Protein 6AAW (pdb70)

CATH classification: 1.10.245.10

Foldseek 3Di:
DKKFFADLLVVQLVVQPDDDRMDDPVSSVVSVVVSQVVVVQADPPQRQKGADQPHSVCVQQVDGIDGVVPPVSVVVSRVVRIDDDD/DPVVCCPPPD

Organism: Homo sapiens (NCBI:txid9606)

Sequence (96 aa):
TLVRPKPLLLLKLLKSVGAQKDTYTMKEVLFYLGQYIMTKRLYDEKQQHIVYCSNDLLGDLFGVPSFSVKEHRKIYTMIYRNLVVVNLTFEYQLSAA

Radius of gyration: 12.63 Å; Cα contacts (8 Å, |Δi|>4): 118; chains: 2; bounding box: 25×34×31 Å

InterPro domains:
  IPR001841 Zinc finger, RING-type [PS50089] (438-479)
  IPR001876 Zinc finger, RanBP2-type [PF00641] (300-327)
  IPR001876 Zinc finger, RanBP2-type [PS01358] (303-322)
  IPR001876 Zinc finger, RanBP2-type [PS50199] (299-328)
  IPR003121 SWIB/MDM2 domain [PF02201] (34-95)
  IPR003121 SWIB/MDM2 domain [PS51925] (26-109)
  IPR013083 Zinc finger, RING/FYVE/PHD-type [G3DSA:3.30.40.10] (427-491)
  IPR016495 p53 negative regulator Mdm2/Mdm4 [PIRSF006748] (1-491)
  IPR028340 E3 ubiquitin-protein ligase Mdm2 [PIRSF500700] (4-491)
  IPR036443 Zinc finger, RanBP2-type superfamily [SSF90209] (290-334)
  IPR036885 SWIB/MDM2 domain superfamily [G3DSA:1.10.245.10] (1-114)
  IPR036885 SWIB/MDM2 domain superfamily [SSF47592] (18-120)
  IPR036885 SWIB/MDM2 domain superfamily [SSF47592] (189-283)
  IPR044080 MDM2, modified RING finger, HC subclass [cd16783] (435-491)

Structure (mmCIF, N/CA/C/O backbone):
data_6AAW
#
_entry.id   6AAW
#
_cell.length_a   80.946
_cell.length_b   43.378
_cell.length_c   34.542
_cell.angle_alpha   90.00
_cell.angle_beta   94.82
_cell.angle_gamma   90.00
#
_symmetry.space_group_name_H-M   'C 1 2 1'
#
loop_
_entity.id
_entity.type
_entity.pdbx_description
1 polymer 'E3 ubiquitin-protein ligase Mdm2'
2 polymer ACE-LEU-THR-PHE-STQ-GLU-TYR-DTR-GLN-LEU-CBA-MK8-SER-ALA-ALA
3 water water
#
loop_
_atom_site.group_PDB
_atom_site.id
_atom_site.type_symbol
_atom_site.label_atom_id
_atom_site.label_alt_id
_atom_site.label_comp_id
_atom_site.label_asym_id
_atom_site.label_entity_id
_atom_site.label_seq_id
_atom_site.pdbx_PDB_ins_code
_atom_site.Cartn_x
_atom_site.Cartn_y
_atom_site.Cartn_z
_atom_site.occupancy
_atom_site.B_iso_or_equiv
_atom_site.auth_seq_id
_atom_site.auth_comp_id
_atom_site.auth_asym_id
_atom_site.auth_atom_id
_atom_site.pdbx_PDB_model_num
ATOM 1 N N . THR A 1 23 ? -12.218 -25.020 14.463 1.00 48.37 26 THR A N 1
ATOM 2 C CA . THR A 1 23 ? -12.826 -24.879 13.098 1.00 48.95 26 THR A CA 1
ATOM 3 C C . THR A 1 23 ? -12.329 -23.632 12.369 1.00 45.42 26 THR A C 1
ATOM 4 O O . THR A 1 23 ? -12.114 -22.589 12.998 1.00 42.32 26 THR A O 1
ATOM 8 N N . LEU A 1 24 ? -12.204 -23.738 11.045 1.00 38.24 27 LEU A N 1
ATOM 9 C CA . LEU A 1 24 ? -11.579 -22.688 10.235 1.00 36.83 27 LEU A CA 1
ATOM 10 C C . LEU A 1 24 ? -12.586 -21.809 9.491 1.00 31.78 27 LEU A C 1
ATOM 11 O O . LEU A 1 24 ? -13.665 -22.264 9.121 1.00 30.92 27 LEU A O 1
ATOM 16 N N . VAL A 1 25 ? -12.203 -20.545 9.285 1.00 28.06 28 VAL A N 1
ATOM 17 C CA . VAL A 1 25 ? -12.990 -19.555 8.545 1.00 25.62 28 VAL A CA 1
ATOM 18 C C . VAL A 1 25 ? -12.118 -18.838 7.513 1.00 25.48 28 VAL A C 1
ATOM 19 O O . VAL A 1 25 ? -10.912 -18.725 7.706 1.00 25.70 28 VAL A O 1
ATOM 23 N N . ARG A 1 26 ? -12.737 -18.343 6.443 1.00 25.53 29 ARG A N 1
ATOM 24 C CA . ARG A 1 26 ? -12.029 -17.614 5.389 1.00 26.69 29 ARG A CA 1
ATOM 25 C C . ARG A 1 26 ? -12.588 -16.216 5.341 1.00 24.43 29 ARG A C 1
ATOM 26 O O . ARG A 1 26 ? -13.700 -16.010 4.871 1.00 23.37 29 ARG A O 1
ATOM 34 N N . PRO A 1 27 ? -11.834 -15.241 5.875 1.00 23.47 30 PRO A N 1
ATOM 35 C CA . PRO A 1 27 ? -12.300 -13.868 5.769 1.00 22.65 30 PRO A CA 1
ATOM 36 C C . PRO A 1 27 ? -12.467 -13.433 4.323 1.00 23.39 30 PRO A C 1
ATOM 37 O O . PRO A 1 27 ? -11.649 -13.777 3.450 1.00 22.02 30 PRO A O 1
ATOM 41 N N . LYS A 1 28 ? -13.542 -12.699 4.080 1.00 24.02 31 LYS A N 1
ATOM 42 C CA . LYS A 1 28 ? -13.758 -12.056 2.803 1.00 24.68 31 LYS A CA 1
ATOM 43 C C . LYS A 1 28 ? -12.769 -10.883 2.648 1.00 24.06 31 LYS A C 1
ATOM 44 O O . LYS A 1 28 ? -12.045 -10.526 3.599 1.00 21.07 31 LYS A O 1
ATOM 50 N N . PRO A 1 29 ? -12.717 -10.284 1.448 1.00 24.13 32 PRO A N 1
ATOM 51 C CA . PRO A 1 29 ? -11.541 -9.438 1.148 1.00 23.50 32 PRO A CA 1
ATOM 52 C C . PRO A 1 29 ? -11.323 -8.182 2.015 1.00 22.11 32 PRO A C 1
ATOM 53 O O . PRO A 1 29 ? -10.195 -7.913 2.399 1.00 19.95 32 PRO A O 1
ATOM 57 N N . LEU A 1 30 ? -12.373 -7.423 2.309 1.00 21.17 33 LEU A N 1
ATOM 58 C CA A LEU A 1 30 ? -12.219 -6.241 3.160 0.50 20.96 33 LEU A CA 1
ATOM 59 C CA B LEU A 1 30 ? -12.253 -6.250 3.161 0.50 21.15 33 LEU A CA 1
ATOM 60 C C . LEU A 1 30 ? -11.783 -6.658 4.570 1.00 20.51 33 LEU A C 1
ATOM 61 O O . LEU A 1 30 ? -10.882 -6.045 5.139 1.00 19.82 33 LEU A O 1
ATOM 70 N N . LEU A 1 31 ? -12.403 -7.702 5.121 1.00 18.36 34 LEU A N 1
ATOM 71 C CA . LEU A 1 31 ? -11.980 -8.201 6.439 1.00 18.43 34 LEU A CA 1
ATOM 72 C C . LEU A 1 31 ? -10.542 -8.691 6.447 1.00 17.41 34 LEU A C 1
ATOM 73 O O . LEU A 1 31 ? -9.757 -8.323 7.327 1.00 16.57 34 LEU A O 1
ATOM 78 N N . LEU A 1 32 ? -10.177 -9.461 5.428 1.00 17.79 35 LEU A N 1
ATOM 79 C CA . LEU A 1 32 ? -8.832 -9.962 5.329 1.00 19.01 35 LEU A CA 1
ATOM 80 C C . LEU A 1 32 ? -7.819 -8.816 5.284 1.00 18.65 35 LEU A C 1
ATOM 81 O O . LEU A 1 32 ? -6.786 -8.899 5.934 1.00 19.08 35 LEU A O 1
ATOM 86 N N . LYS A 1 33 ? -8.126 -7.762 4.538 1.00 19.41 36 LYS A N 1
ATOM 87 C CA . LYS A 1 33 ? -7.281 -6.549 4.469 1.00 21.03 36 LYS A CA 1
ATOM 88 C C . LYS A 1 33 ? -7.088 -5.905 5.857 1.00 20.74 36 LYS A C 1
ATOM 89 O O . LYS A 1 33 ? -5.964 -5.574 6.235 1.00 19.06 36 LYS A O 1
ATOM 95 N N . LEU A 1 34 ? -8.180 -5.745 6.604 1.00 20.82 37 LEU A N 1
ATOM 96 C CA . LEU A 1 34 ? -8.107 -5.270 7.992 1.00 21.74 37 LEU A CA 1
ATOM 97 C C . LEU A 1 34 ? -7.165 -6.151 8.868 1.00 21.04 37 LEU A C 1
ATOM 98 O O . LEU A 1 34 ? -6.262 -5.637 9.555 1.00 18.66 37 LEU A O 1
ATOM 103 N N . LEU A 1 35 ? -7.383 -7.461 8.827 1.00 21.25 38 LEU A N 1
ATOM 104 C CA . LEU A 1 35 ? -6.583 -8.412 9.608 1.00 22.32 38 LEU A CA 1
ATOM 105 C C . LEU A 1 35 ? -5.114 -8.333 9.212 1.00 22.98 38 LEU A C 1
ATOM 106 O O . LEU A 1 35 ? -4.238 -8.303 10.083 1.00 22.50 38 LEU A O 1
ATOM 111 N N . LYS A 1 36 ? -4.859 -8.252 7.909 1.00 22.32 39 LYS A N 1
ATOM 112 C CA . LYS A 1 36 ? -3.483 -8.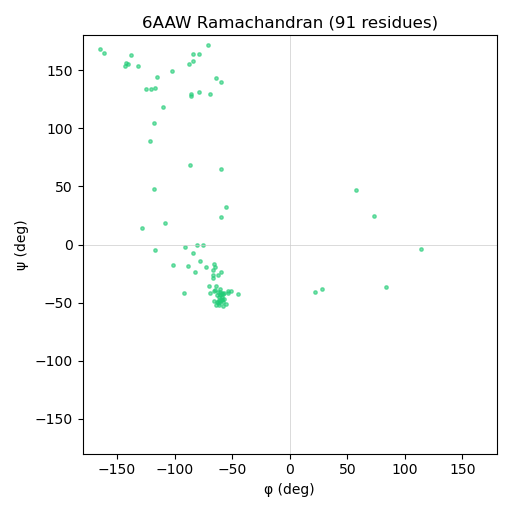109 7.441 1.00 24.95 39 LYS A CA 1
ATOM 113 C C . LYS A 1 36 ? -2.849 -6.773 7.844 1.00 24.04 39 LYS A C 1
ATOM 114 O O . LYS A 1 36 ? -1.644 -6.730 8.080 1.00 24.46 39 LYS A O 1
ATOM 120 N N . SER A 1 37 ? -3.646 -5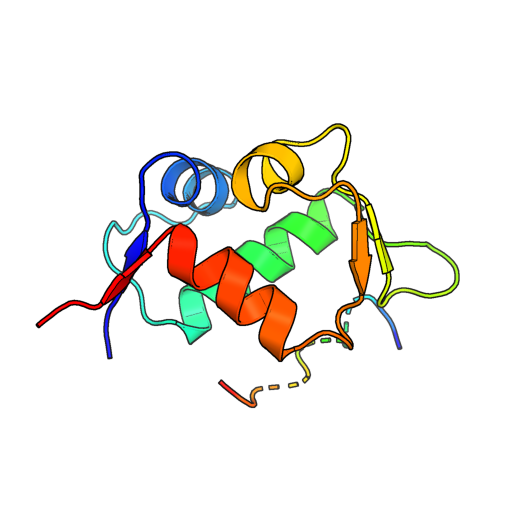.717 8.010 1.00 22.58 40 SER A N 1
ATOM 121 C CA . SER A 1 37 ? -3.112 -4.410 8.416 1.00 22.51 40 SER A CA 1
ATOM 122 C C . SER A 1 37 ? -2.531 -4.403 9.845 1.00 23.56 40 SER A C 1
ATOM 123 O O . SER A 1 37 ? -1.715 -3.534 10.149 1.00 23.02 40 SER A O 1
ATOM 126 N N . VAL A 1 38 ? -2.933 -5.350 10.702 1.00 21.95 41 V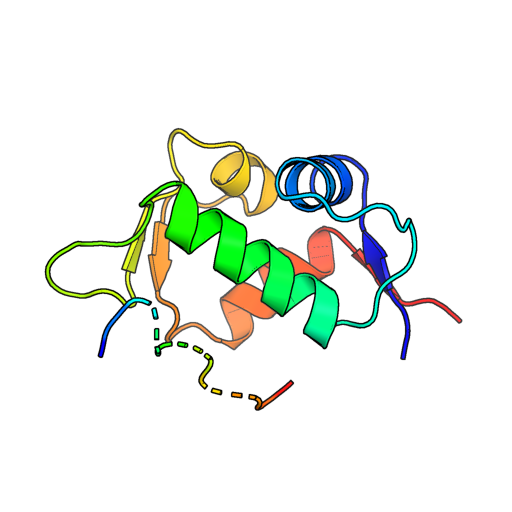AL A N 1
ATOM 127 C CA . VAL A 1 38 ? -2.284 -5.519 12.025 1.00 22.16 41 VAL A CA 1
ATOM 128 C C . VAL A 1 38 ? -1.100 -6.495 12.051 1.00 21.26 41 VAL A C 1
ATOM 129 O O . VAL A 1 38 ? -0.474 -6.663 13.096 1.00 20.08 41 VAL A O 1
ATOM 133 N N . GLY A 1 39 ? -0.783 -7.129 10.918 1.00 20.21 42 GLY A N 1
ATOM 134 C CA . GLY A 1 39 ? 0.353 -8.038 10.821 1.00 19.99 42 GLY A CA 1
ATOM 135 C C . GLY A 1 39 ? 0.041 -9.500 10.572 1.00 21.50 42 GLY A C 1
ATOM 136 O O . GLY A 1 39 ? 0.965 -10.297 10.404 1.00 20.12 42 GLY A O 1
ATOM 137 N N . ALA A 1 40 ? -1.247 -9.881 10.539 1.00 22.23 43 ALA A N 1
ATOM 138 C CA . ALA A 1 40 ? -1.611 -11.275 10.222 1.00 22.77 43 ALA A CA 1
ATOM 139 C C . ALA A 1 40 ? -1.196 -11.614 8.787 1.00 24.54 43 ALA A C 1
ATOM 140 O O . ALA A 1 40 ? -1.242 -10.747 7.933 1.00 24.61 43 ALA A O 1
ATOM 142 N N . GLN A 1 41 ? -0.741 -12.842 8.527 1.00 28.44 44 GLN A N 1
ATOM 143 C CA . GLN A 1 41 ? -0.364 -13.256 7.156 1.00 32.94 44 GLN A CA 1
ATOM 144 C C . GLN A 1 41 ? -1.156 -14.394 6.517 1.00 34.58 44 GLN A C 1
ATOM 145 O O . GLN A 1 41 ? -0.982 -14.668 5.324 1.00 39.96 44 GLN A O 1
ATOM 151 N N . LYS A 1 42 ? -2.068 -15.004 7.260 1.00 32.80 45 LYS A N 1
ATOM 152 C CA . LYS A 1 42 ? -2.806 -16.157 6.747 1.00 32.35 45 LYS A CA 1
ATOM 153 C C . LYS A 1 42 ? -4.011 -15.715 5.916 1.00 29.47 45 LYS A C 1
ATOM 154 O O . LYS A 1 42 ? -4.418 -14.555 5.953 1.00 28.27 45 LYS A O 1
ATOM 160 N N . ASP A 1 43 ? -4.549 -16.649 5.140 1.00 29.93 46 ASP A N 1
ATOM 161 C CA . ASP A 1 43 ? -5.863 -16.495 4.492 1.00 30.03 46 ASP A CA 1
ATOM 162 C C . ASP A 1 43 ? -6.971 -17.256 5.232 1.00 27.69 46 ASP A C 1
ATOM 163 O O . ASP A 1 43 ? -8.157 -16.974 5.016 1.00 28.27 46 ASP A O 1
ATOM 168 N N . THR A 1 44 ? -6.579 -18.203 6.081 1.00 25.62 47 THR A N 1
ATOM 169 C CA . THR A 1 44 ? -7.484 -19.069 6.814 1.00 26.84 47 THR A CA 1
ATOM 170 C C . THR A 1 44 ? -7.188 -18.953 8.308 1.00 26.06 47 THR A C 1
ATOM 171 O O . THR A 1 44 ? -6.026 -19.026 8.722 1.00 26.45 47 THR A O 1
ATOM 175 N N . TYR A 1 45 ? -8.243 -18.807 9.107 1.00 23.11 48 TYR A N 1
ATOM 176 C CA . TYR A 1 45 ? -8.108 -18.531 10.538 1.00 23.56 48 TYR A CA 1
ATOM 177 C C . TYR A 1 45 ? -9.106 -19.347 11.331 1.00 22.62 48 TYR A 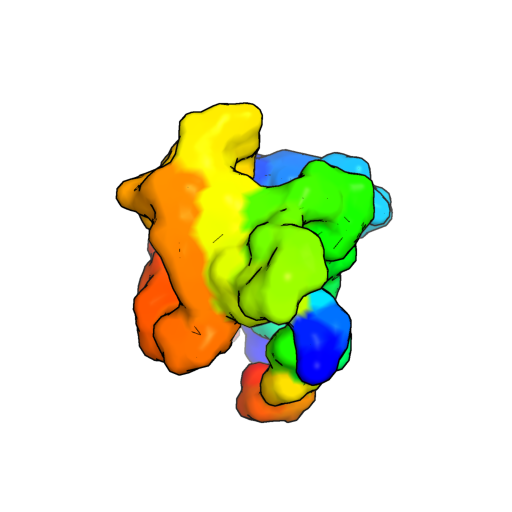C 1
ATOM 178 O O . TYR A 1 45 ? -10.086 -19.798 10.799 1.00 22.98 48 TYR A O 1
ATOM 187 N N . THR A 1 46 ? -8.878 -19.474 12.623 1.00 22.81 49 THR A N 1
ATOM 188 C CA . THR A 1 46 ? -9.958 -19.869 13.521 1.00 23.27 49 THR A CA 1
ATOM 189 C C . THR A 1 46 ? -10.744 -18.609 13.881 1.00 23.49 49 THR A C 1
ATOM 190 O O . THR A 1 46 ? -10.220 -17.487 13.785 1.00 22.12 49 THR A O 1
ATOM 194 N N . MET A 1 47 ? -11.992 -18.776 14.297 1.00 22.93 50 MET A N 1
ATOM 195 C CA . MET A 1 47 ? -12.801 -17.649 14.770 1.00 23.66 50 MET A CA 1
ATOM 196 C C . MET A 1 47 ? -12.093 -16.845 15.896 1.00 22.36 50 MET A C 1
ATOM 197 O O . MET A 1 47 ? -12.122 -15.623 15.900 1.00 19.98 50 MET A O 1
ATOM 202 N N . LYS A 1 48 ? -11.461 -17.555 16.826 1.00 21.35 51 LYS A N 1
ATOM 203 C CA . LYS A 1 48 ? -10.757 -16.931 17.945 1.00 22.33 51 LYS A CA 1
ATOM 204 C C . LYS A 1 48 ? -9.639 -16.009 17.461 1.00 20.04 51 LYS A C 1
ATOM 205 O O . LYS A 1 48 ? -9.488 -14.921 18.006 1.00 18.37 51 LYS A O 1
ATOM 211 N N . GLU A 1 49 ? -8.873 -16.456 16.456 1.00 18.25 52 GLU A N 1
ATOM 212 C CA . GLU A 1 49 ? -7.862 -15.617 15.773 1.00 17.97 52 GLU A CA 1
ATOM 213 C C . GLU A 1 49 ? -8.479 -14.372 15.135 1.00 16.43 52 GLU A C 1
ATOM 214 O O . GLU A 1 49 ? -7.987 -13.279 15.324 1.00 14.75 52 GLU A O 1
ATOM 220 N N . VAL A 1 50 ? -9.567 -14.539 14.407 1.00 15.70 53 VAL A N 1
ATOM 221 C CA . VAL A 1 50 ? -10.240 -13.389 13.788 1.00 15.68 53 VAL A CA 1
ATOM 222 C C . VAL A 1 50 ? -10.643 -12.361 14.856 1.00 14.82 53 VAL A C 1
ATOM 223 O O . VAL A 1 50 ? -10.378 -11.175 14.719 1.00 14.22 53 VAL A O 1
ATOM 227 N N . LEU A 1 51 ? -11.290 -12.839 15.914 1.00 15.68 54 LEU A N 1
ATOM 228 C CA . LEU A 1 51 ? -11.662 -11.967 17.030 1.00 16.54 54 LEU A CA 1
ATOM 229 C C . LEU A 1 51 ? -10.415 -11.332 17.687 1.00 15.60 54 LEU A C 1
ATOM 230 O O . LEU A 1 51 ? -10.448 -10.160 18.003 1.00 14.04 54 LEU A O 1
ATOM 235 N N . PHE A 1 52 ? -9.330 -12.093 17.867 1.00 15.63 55 PHE A N 1
ATOM 236 C CA . PHE A 1 52 ? -8.097 -11.542 18.454 1.00 16.04 55 PHE A CA 1
ATOM 237 C C . PHE A 1 52 ? -7.568 -10.360 17.626 1.00 16.63 55 PHE A C 1
ATOM 238 O O . PHE A 1 52 ? -7.333 -9.281 18.171 1.00 17.32 55 PHE A O 1
ATOM 246 N N . TYR A 1 53 ? -7.380 -10.558 16.316 1.00 16.51 56 TYR A N 1
ATOM 247 C CA . TYR A 1 53 ? -6.817 -9.516 15.433 1.00 16.56 56 TYR A CA 1
ATOM 248 C C . TYR A 1 53 ? -7.718 -8.298 15.301 1.00 16.75 56 TYR A C 1
ATOM 249 O O . TYR A 1 53 ? -7.246 -7.157 15.301 1.00 15.27 56 TYR A O 1
ATOM 258 N N . LEU A 1 54 ? -9.020 -8.548 15.230 1.00 16.80 57 LEU A N 1
ATOM 259 C CA . LEU A 1 54 ? -9.994 -7.474 15.191 1.00 18.42 57 LEU A CA 1
ATOM 260 C C . LEU A 1 54 ? -10.017 -6.666 16.487 1.00 17.17 57 LEU A C 1
ATOM 261 O O . LEU A 1 54 ? -10.127 -5.451 16.454 1.00 16.50 57 LEU A O 1
ATOM 266 N N . GLY A 1 55 ? -9.904 -7.348 17.622 1.00 16.74 58 GLY A N 1
ATOM 267 C CA . GLY A 1 55 ? -9.708 -6.677 18.906 1.00 17.49 58 GLY A CA 1
ATOM 268 C C . GLY A 1 55 ? -8.468 -5.779 18.918 1.00 17.70 58 GLY A C 1
ATOM 269 O O . GLY A 1 55 ? -8.541 -4.640 19.366 1.00 16.45 58 GLY A O 1
ATOM 270 N N . GLN A 1 56 ? -7.333 -6.299 18.429 1.00 17.16 59 GLN A N 1
ATOM 271 C CA . GLN A 1 56 ? -6.088 -5.511 18.343 1.00 17.55 59 GLN A CA 1
ATOM 272 C C . GLN A 1 56 ? -6.247 -4.278 17.455 1.00 18.07 59 GLN A C 1
ATOM 273 O O . GLN A 1 56 ? -5.671 -3.237 17.728 1.00 17.63 59 GLN A O 1
ATOM 279 N N . TYR A 1 57 ? -6.983 -4.431 16.364 1.00 17.80 60 TYR A N 1
ATOM 280 C CA . TYR A 1 57 ? -7.249 -3.340 15.446 1.00 18.65 60 TYR A CA 1
ATOM 281 C C . TYR A 1 57 ? -8.010 -2.199 16.136 1.00 18.35 60 TYR A C 1
ATOM 282 O O . TYR A 1 57 ? -7.637 -1.003 16.037 1.00 17.01 60 TYR A O 1
ATOM 291 N N . ILE A 1 58 ? -9.086 -2.583 16.808 1.00 17.19 61 ILE A N 1
ATOM 292 C CA . ILE A 1 58 ? -9.939 -1.625 17.503 1.00 18.08 61 ILE A CA 1
ATOM 293 C C . ILE A 1 58 ? -9.107 -0.915 18.571 1.00 18.90 61 ILE A C 1
ATOM 294 O O . ILE A 1 58 ? -9.148 0.310 18.664 1.00 19.57 61 ILE A O 1
ATOM 299 N N . MET A 1 59 ? -8.355 -1.690 19.353 1.00 20.01 62 MET A N 1
ATOM 300 C CA . MET A 1 59 ? -7.541 -1.139 20.438 1.00 21.80 62 MET A CA 1
ATOM 301 C C . MET A 1 59 ? -6.462 -0.188 19.913 1.00 21.24 62 MET A C 1
ATOM 302 O O . MET A 1 59 ? -6.330 0.930 20.401 1.00 20.50 62 MET A O 1
ATOM 307 N N . THR A 1 60 ? -5.703 -0.623 18.911 1.00 22.37 63 THR A N 1
ATOM 308 C CA . THR A 1 60 ? -4.568 0.174 18.423 1.00 24.15 63 THR A CA 1
ATOM 309 C C . THR A 1 60 ? -4.993 1.446 17.689 1.00 24.29 63 THR A C 1
ATOM 310 O O . THR A 1 60 ? -4.345 2.478 17.820 1.00 24.86 63 THR A O 1
ATOM 314 N N . LYS A 1 61 ? -6.091 1.387 16.945 1.00 23.88 64 LYS A N 1
ATOM 315 C CA . LYS A 1 61 ? -6.647 2.593 16.322 1.00 24.86 64 LYS A CA 1
ATOM 316 C C . LYS A 1 61 ? -7.496 3.473 17.248 1.00 23.35 64 LYS A C 1
ATOM 317 O O . LYS A 1 61 ? -8.006 4.488 16.800 1.00 23.21 64 LYS A O 1
ATOM 323 N N . ARG A 1 62 ? -7.664 3.068 18.509 1.00 23.71 65 ARG A N 1
ATOM 324 C CA . ARG A 1 62 ? -8.350 3.863 19.526 1.00 25.15 65 ARG A CA 1
ATOM 325 C C . ARG A 1 62 ? -9.772 4.204 19.117 1.00 22.94 65 ARG A C 1
ATOM 326 O O . ARG A 1 62 ? -10.185 5.354 19.251 1.00 22.68 65 ARG A O 1
ATOM 334 N N . LEU A 1 63 ? -10.529 3.211 18.632 1.00 20.60 66 LEU A N 1
ATOM 335 C CA . LEU A 1 63 ? -11.905 3.443 18.194 1.00 21.38 66 LEU A CA 1
ATOM 336 C C . LEU A 1 63 ? -12.942 3.396 19.346 1.00 21.82 66 LEU A C 1
ATOM 337 O O . LEU A 1 63 ? -14.119 3.689 19.151 1.00 19.61 66 LEU A O 1
ATOM 342 N N . TYR A 1 64 ? -12.488 3.009 20.533 1.00 20.64 67 TYR A N 1
ATOM 343 C CA . TYR A 1 64 ? -13.374 2.806 21.658 1.00 21.17 67 TYR A CA 1
ATOM 344 C C . TYR A 1 64 ? -13.583 4.135 22.418 1.00 20.86 67 TYR A C 1
ATOM 345 O O . TYR A 1 64 ? -12.759 5.039 22.371 1.00 18.26 67 TYR A O 1
ATOM 354 N N . ASP A 1 65 ? -14.701 4.230 23.112 1.00 21.67 68 ASP A N 1
ATOM 355 C CA . ASP A 1 65 ? -14.999 5.383 23.952 1.00 23.80 68 ASP A CA 1
ATOM 356 C C . ASP A 1 65 ? -14.058 5.382 25.164 1.00 24.89 68 ASP A C 1
ATOM 357 O O . ASP A 1 65 ? -13.884 4.368 25.834 1.00 22.06 68 ASP A O 1
ATOM 362 N N . GLU A 1 66 ? -13.417 6.521 25.407 1.00 27.61 69 GLU A N 1
ATOM 363 C CA . GLU A 1 66 ? -12.596 6.728 26.616 1.00 32.04 69 GLU A CA 1
ATOM 364 C C . GLU A 1 66 ? -13.259 6.398 27.977 1.00 29.24 69 GLU A C 1
ATOM 365 O O . GLU A 1 66 ? -12.607 5.828 28.855 1.00 26.90 69 GLU A O 1
ATOM 371 N N . LYS A 1 67 ? -14.529 6.742 28.135 1.00 30.54 70 LYS A N 1
ATOM 372 C CA . LYS A 1 67 ? -15.243 6.613 29.414 1.00 33.29 70 LYS A CA 1
ATOM 373 C C . LYS A 1 67 ? -15.976 5.272 29.593 1.00 31.73 70 LYS A C 1
ATOM 374 O O . LYS A 1 67 ? -15.987 4.701 30.688 1.00 29.40 70 LYS A O 1
ATOM 380 N N . GLN A 1 68 ? -16.620 4.797 28.536 1.00 27.61 71 GLN A N 1
ATOM 381 C CA . GLN A 1 68 ? -17.324 3.533 28.555 1.00 27.01 71 GLN A CA 1
ATOM 382 C C . GLN A 1 68 ? -16.658 2.716 27.451 1.00 25.23 71 GLN A C 1
ATOM 383 O O . GLN A 1 68 ? -17.081 2.773 26.291 1.00 21.23 71 GLN A O 1
ATOM 389 N N . GLN A 1 69 ? -15.602 1.987 27.820 1.00 23.43 72 GLN A N 1
ATOM 390 C CA . GLN A 1 69 ? -14.681 1.389 26.834 1.00 21.62 72 GLN A CA 1
ATOM 391 C C . GLN A 1 69 ? -15.187 0.147 26.098 1.00 20.98 72 GLN A C 1
ATOM 392 O O . GLN A 1 69 ? -14.453 -0.401 25.247 1.00 21.21 72 GLN A O 1
ATOM 398 N N . HIS A 1 70 ? -16.410 -0.297 26.403 1.00 19.28 73 HIS A N 1
ATOM 399 C CA . HIS A 1 70 ? -17.164 -1.254 25.576 1.00 19.90 73 HIS A CA 1
ATOM 400 C C . HIS A 1 70 ? -17.818 -0.629 24.325 1.00 19.47 73 HIS A C 1
ATOM 401 O O . HIS A 1 70 ? -18.244 -1.378 23.443 1.00 20.04 73 HIS A O 1
ATOM 408 N N . ILE A 1 71 ? -17.898 0.710 24.253 1.00 18.55 74 ILE A N 1
ATOM 409 C CA . ILE A 1 71 ? -18.460 1.419 23.066 1.00 19.59 74 ILE A CA 1
ATOM 410 C C . ILE A 1 71 ? -17.384 1.622 22.003 1.00 19.35 74 ILE A C 1
ATOM 411 O O . ILE A 1 71 ? -16.302 2.127 22.314 1.00 18.36 74 ILE A O 1
ATOM 416 N N . VAL A 1 72 ? -17.701 1.241 20.760 1.00 17.59 75 VAL A N 1
ATOM 417 C CA . VAL A 1 72 ? -16.771 1.342 19.642 1.00 18.10 75 VAL A CA 1
ATOM 418 C C . VAL A 1 72 ? -17.408 2.237 18.594 1.00 17.65 75 VAL A C 1
ATOM 419 O O . VAL A 1 72 ? -18.594 2.094 18.299 1.00 17.03 75 VAL A O 1
ATOM 423 N N . TYR A 1 73 ? -16.611 3.171 18.072 1.00 18.43 76 TYR A N 1
ATOM 424 C CA . TYR A 1 73 ? -17.026 4.122 17.053 1.00 20.57 76 TYR A CA 1
ATOM 425 C C . TYR A 1 73 ? -16.307 3.734 15.762 1.00 21.24 76 TYR A C 1
ATOM 426 O O . TYR A 1 73 ? -15.087 3.739 15.688 1.00 21.64 76 TYR A O 1
ATOM 435 N N . CYS A 1 74 ? -17.056 3.395 14.740 1.00 24.34 77 CYS A N 1
ATOM 436 C CA . CYS A 1 74 ? -16.422 2.971 13.501 1.00 27.44 77 CYS A CA 1
ATOM 437 C C . CYS A 1 74 ? -16.917 3.712 12.267 1.00 28.58 77 CYS A C 1
ATOM 438 O O . CYS A 1 74 ? -16.586 3.299 11.157 1.00 27.78 77 CYS A O 1
ATOM 441 N N . SER A 1 75 ? -17.629 4.835 12.453 1.00 30.32 78 SER A N 1
ATOM 442 C CA . SER A 1 75 ? -18.258 5.545 11.327 1.00 31.93 78 SER A CA 1
ATOM 443 C C . SER A 1 75 ? -17.264 6.174 10.352 1.00 34.17 78 SER A C 1
ATOM 444 O O . SER A 1 75 ? -17.603 6.334 9.187 1.00 36.43 78 SER A O 1
ATOM 447 N N . ASN A 1 76 ? -16.052 6.526 10.774 1.00 34.45 79 ASN A N 1
ATOM 448 C CA . ASN A 1 76 ? -15.069 6.987 9.771 1.00 39.03 79 ASN A CA 1
ATOM 449 C C . ASN A 1 76 ? -13.840 6.067 9.703 1.00 37.47 79 ASN A C 1
ATOM 450 O O . ASN A 1 76 ? -12.685 6.513 9.649 1.00 35.85 79 ASN A O 1
ATOM 455 N N . ASP A 1 77 ? -14.139 4.773 9.625 1.00 32.62 80 ASP A N 1
ATOM 456 C CA . ASP A 1 77 ? -13.130 3.746 9.581 1.00 29.15 80 ASP A CA 1
ATOM 457 C C . ASP A 1 77 ? -13.564 2.621 8.654 1.00 28.45 80 ASP A C 1
ATOM 458 O O . ASP A 1 77 ? -14.756 2.408 8.427 1.00 27.82 80 ASP A O 1
ATOM 463 N N . LEU A 1 78 ? -12.569 1.931 8.099 1.00 28.83 81 LEU A N 1
ATOM 464 C CA . LEU A 1 78 ? -12.757 0.660 7.395 1.00 29.47 81 LEU A CA 1
ATOM 465 C C . LEU A 1 78 ? -13.697 -0.313 8.164 1.00 28.06 81 LEU A C 1
ATOM 466 O O . LEU A 1 78 ? -14.580 -0.964 7.567 1.00 25.06 81 LEU A O 1
ATOM 471 N N . LEU A 1 79 ? -13.527 -0.395 9.488 1.00 24.97 82 LEU A N 1
ATOM 472 C CA . LEU A 1 79 ? -14.406 -1.255 10.296 1.00 24.22 82 LEU A CA 1
ATOM 473 C C . LEU A 1 79 ? -15.905 -0.966 10.076 1.00 23.41 82 LEU A C 1
ATOM 474 O O . LEU A 1 79 ? -16.711 -1.886 10.008 1.00 22.77 82 LEU A O 1
ATOM 479 N N . GLY A 1 80 ? -16.264 0.311 9.953 1.00 24.99 83 GLY A N 1
ATOM 480 C CA . GLY A 1 80 ? -17.641 0.725 9.687 1.00 25.65 83 GLY A CA 1
ATOM 481 C C . GLY A 1 80 ? -18.211 0.289 8.354 1.00 25.73 83 GLY A C 1
ATOM 482 O O . GLY A 1 80 ? -19.387 0.001 8.257 1.00 24.67 83 GLY A O 1
ATOM 483 N N . ASP A 1 81 ? -17.368 0.257 7.326 1.00 29.17 84 ASP A N 1
ATOM 484 C CA . ASP A 1 81 ? -17.768 -0.206 5.986 1.00 32.21 84 ASP A CA 1
ATOM 485 C C . ASP A 1 81 ? -18.006 -1.710 6.054 1.00 32.16 84 ASP A C 1
ATOM 486 O O . ASP A 1 81 ? -18.991 -2.248 5.532 1.00 31.36 84 ASP A O 1
ATOM 491 N N . LEU A 1 82 ? -17.106 -2.367 6.766 1.00 31.29 85 LEU A N 1
ATOM 492 C CA . LEU A 1 82 ? -17.129 -3.804 6.955 1.00 32.61 85 LEU A CA 1
ATOM 493 C C . LEU A 1 82 ? -18.353 -4.262 7.756 1.00 29.60 85 LEU A C 1
ATOM 494 O O . LEU A 1 82 ? -19.058 -5.185 7.355 1.00 28.49 85 LEU A O 1
ATOM 499 N N . PHE A 1 83 ? -18.601 -3.597 8.884 1.00 27.92 86 PHE A N 1
ATOM 500 C CA . PHE A 1 83 ? -19.714 -3.950 9.784 1.00 26.98 86 PHE A CA 1
ATOM 501 C C . PHE A 1 83 ? -21.063 -3.383 9.355 1.00 26.67 86 PHE A C 1
ATOM 502 O O . PHE A 1 83 ? -22.106 -3.926 9.724 1.00 28.70 86 PHE A O 1
ATOM 510 N N . GLY A 1 84 ? -21.052 -2.307 8.582 1.00 26.70 87 GLY A N 1
ATOM 511 C CA . GLY A 1 84 ? -22.289 -1.682 8.138 1.00 27.71 87 GLY A CA 1
ATOM 512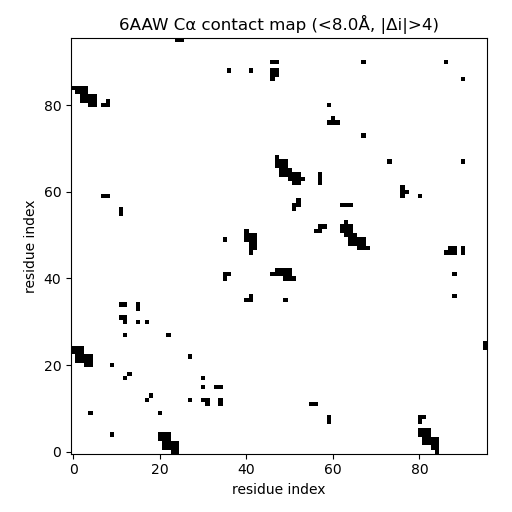 C C . GLY A 1 84 ? -23.013 -0.926 9.230 1.00 26.96 87 GLY A C 1
ATOM 513 O O . GLY A 1 84 ? -24.211 -0.747 9.134 1.00 29.06 87 GLY A O 1
ATOM 514 N N . VAL A 1 85 ? -22.282 -0.479 10.256 1.00 25.59 88 VAL A N 1
ATOM 515 C CA . VAL A 1 85 ? -22.844 0.302 11.368 1.00 25.11 88 VAL A CA 1
ATOM 516 C C . VAL A 1 85 ? -21.858 1.400 11.755 1.00 23.22 88 VAL A C 1
ATOM 517 O O . VAL A 1 85 ? -20.638 1.280 11.526 1.00 23.39 88 VAL A O 1
ATOM 521 N N . PRO A 1 86 ? -22.370 2.478 12.352 1.00 21.38 89 PRO A N 1
ATOM 522 C CA . PRO A 1 86 ? -21.481 3.555 12.802 1.00 21.41 89 PRO A CA 1
ATOM 523 C C . PRO A 1 86 ? -20.934 3.369 14.223 1.00 19.75 89 PRO A C 1
ATOM 524 O O . PRO A 1 86 ? -19.972 4.031 14.588 1.00 19.36 89 PRO A O 1
ATOM 528 N N . SER A 1 87 ? -21.571 2.516 15.015 1.00 20.05 90 SER A N 1
ATOM 529 C CA . SER A 1 87 ? -21.119 2.226 16.358 1.00 20.18 90 SER A CA 1
ATOM 530 C C . SER A 1 87 ? -21.738 0.923 16.850 1.00 19.66 90 SER A C 1
ATOM 531 O O . SER A 1 87 ? -22.686 0.413 16.270 1.00 19.21 90 SER A O 1
ATOM 534 N N . PHE A 1 88 ? -21.175 0.391 17.927 1.00 19.45 91 PHE A N 1
ATOM 535 C CA . PHE A 1 88 ? -21.718 -0.776 18.620 1.00 18.78 91 PHE A CA 1
ATOM 536 C C . PHE A 1 88 ? -21.069 -0.871 19.972 1.00 18.40 91 PHE A C 1
ATOM 537 O O . PHE A 1 88 ? -20.083 -0.191 20.249 1.00 18.53 91 PHE A O 1
ATOM 545 N N . SER A 1 89 ? -21.627 -1.734 20.803 1.00 18.68 92 SER A N 1
ATOM 546 C CA . SER A 1 89 ? -21.092 -2.005 22.109 1.00 19.10 92 SER A CA 1
ATOM 547 C C . SER A 1 89 ? -20.630 -3.454 22.128 1.00 19.44 92 SER A C 1
ATOM 548 O O . SER A 1 89 ? -21.258 -4.329 21.518 1.00 19.03 92 SER A O 1
ATOM 551 N N . VAL A 1 90 ? -19.534 -3.703 22.842 1.00 20.07 93 VAL A N 1
ATOM 552 C CA . VAL A 1 90 ? -19.022 -5.064 23.023 1.00 21.33 93 VAL A CA 1
ATOM 553 C C . VAL A 1 90 ? -20.063 -5.957 23.710 1.00 22.35 93 VAL A C 1
ATOM 554 O O . VAL A 1 90 ? -20.017 -7.163 23.529 1.00 23.04 93 VAL A O 1
ATOM 558 N N . LYS A 1 91 ? -20.995 -5.356 24.461 1.00 24.81 94 LYS A N 1
ATOM 559 C CA . LYS A 1 91 ? -22.091 -6.095 25.093 1.00 26.91 94 LYS A CA 1
ATOM 560 C C . LYS A 1 91 ? -23.043 -6.714 24.077 1.00 27.32 94 LYS A C 1
ATOM 561 O O . LYS A 1 91 ? -23.770 -7.626 24.429 1.00 28.57 94 LYS A O 1
ATOM 567 N N . GLU A 1 92 ? -23.041 -6.228 22.833 1.00 26.02 95 GLU A N 1
ATOM 568 C CA . GLU A 1 92 ? -23.941 -6.724 21.800 1.00 25.75 95 GLU A CA 1
ATOM 569 C C . GLU A 1 92 ? -23.328 -7.932 21.093 1.00 25.37 95 GLU A C 1
ATOM 570 O O . GLU A 1 92 ? -22.999 -7.868 19.893 1.00 24.01 95 GLU A O 1
ATOM 576 N N . HIS A 1 93 ? -23.224 -9.049 21.824 1.00 26.72 96 HIS A N 1
ATOM 577 C CA . HIS A 1 93 ? -22.444 -10.210 21.367 1.00 28.06 96 HIS A CA 1
ATOM 578 C C . HIS A 1 93 ? -22.995 -10.774 20.070 1.00 25.47 96 HIS A C 1
ATOM 579 O O . HIS A 1 93 ? -22.255 -10.931 19.107 1.00 22.79 96 HIS A O 1
ATOM 586 N N . ARG A 1 94 ? -24.301 -11.047 20.039 1.00 24.01 97 ARG A N 1
ATOM 587 C CA . ARG A 1 94 ? -24.935 -11.603 18.847 1.00 24.70 97 ARG A CA 1
ATOM 588 C C . ARG A 1 94 ? -24.771 -10.695 17.633 1.00 22.73 97 ARG A C 1
ATOM 589 O O . ARG A 1 94 ? -24.464 -11.163 16.555 1.00 22.79 97 ARG A O 1
ATOM 597 N N . LYS A 1 95 ? -24.992 -9.398 17.820 1.00 22.58 98 LYS A N 1
ATOM 598 C CA . LYS A 1 95 ? -24.783 -8.422 16.757 1.00 22.87 98 LYS A CA 1
ATOM 599 C C . LYS A 1 95 ? -23.345 -8.423 16.197 1.00 20.76 98 LYS A C 1
ATOM 600 O O . LYS A 1 95 ? -23.155 -8.369 14.992 1.00 20.56 98 LYS A O 1
ATOM 606 N N . ILE A 1 96 ? -22.352 -8.505 17.078 1.00 20.23 99 ILE A N 1
ATOM 607 C CA . ILE A 1 96 ? -20.947 -8.537 16.660 1.00 19.95 99 ILE A CA 1
ATOM 608 C C . ILE A 1 96 ? -20.681 -9.796 15.832 1.00 18.95 99 ILE A C 1
ATOM 609 O O . ILE A 1 96 ? -20.135 -9.717 14.734 1.00 17.71 99 ILE A O 1
ATOM 614 N N . TYR A 1 97 ? -21.101 -10.952 16.338 1.00 18.93 100 TYR A N 1
ATOM 615 C CA . TYR A 1 97 ? -20.999 -12.190 15.550 1.00 19.71 100 TYR A CA 1
ATOM 61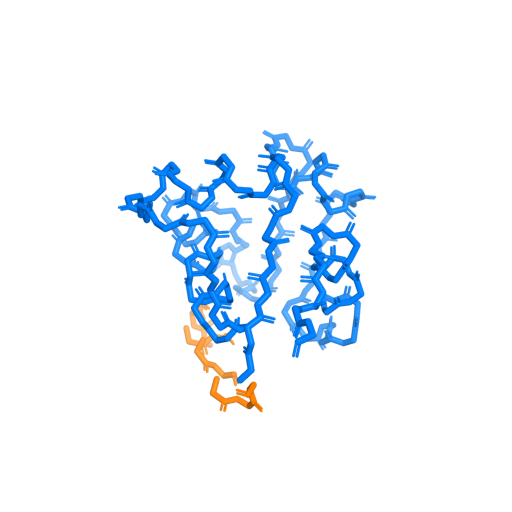6 C C . TYR A 1 97 ? -21.731 -12.103 14.211 1.00 20.04 100 TYR A C 1
ATOM 617 O O . TYR A 1 97 ? -21.195 -12.542 13.190 1.00 19.00 100 TYR A O 1
ATOM 626 N N . THR A 1 98 ? -22.926 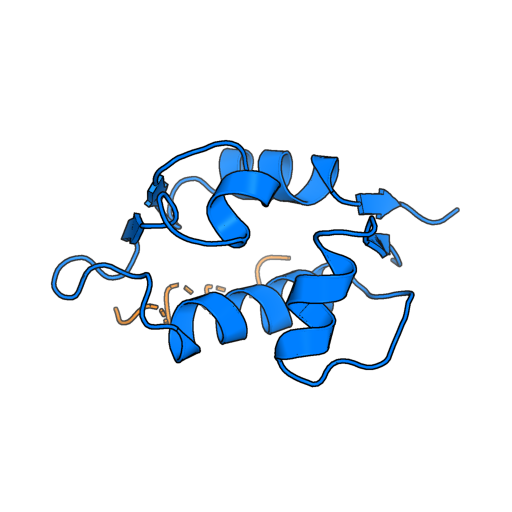-11.513 14.196 1.00 20.85 101 THR A N 1
ATOM 627 C CA . THR A 1 98 ? -23.681 -11.400 12.945 1.00 21.07 101 THR A CA 1
ATOM 628 C C . THR A 1 98 ? -22.868 -10.579 11.953 1.00 21.07 101 THR A C 1
ATOM 629 O O . THR A 1 98 ? -22.619 -11.027 10.813 1.00 18.74 101 THR A O 1
ATOM 633 N N . MET A 1 99 ? -22.379 -9.429 12.428 1.00 21.02 102 MET A N 1
ATOM 634 C CA . MET A 1 99 ? -21.570 -8.539 11.604 1.00 22.77 102 MET A CA 1
ATOM 635 C C . MET A 1 99 ? -20.267 -9.194 11.138 1.00 23.09 102 MET A C 1
ATOM 636 O O . MET A 1 99 ? -19.862 -8.992 9.988 1.00 23.76 102 MET A O 1
ATOM 641 N N . ILE A 1 100 ? -19.613 -9.949 12.022 1.00 22.67 103 ILE A N 1
ATOM 642 C CA . ILE A 1 100 ? -18.412 -10.705 11.645 1.00 24.02 103 ILE A CA 1
ATOM 643 C C . ILE A 1 100 ? -18.713 -11.770 10.604 1.00 26.08 103 ILE A C 1
ATOM 644 O O . ILE A 1 100 ? -18.048 -11.799 9.553 1.00 27.01 103 ILE A O 1
ATOM 649 N N . TYR A 1 101 ? -19.713 -12.617 10.877 1.00 26.74 104 TYR A N 1
ATOM 650 C CA . TYR A 1 101 ? -20.011 -13.773 10.014 1.00 28.70 104 TYR A CA 1
ATOM 651 C C . TYR A 1 101 ? -20.414 -13.379 8.584 1.00 29.07 104 TYR A C 1
ATOM 652 O O . TYR A 1 101 ? -20.205 -14.154 7.668 1.00 29.59 104 TYR A O 1
ATOM 661 N N . ARG A 1 102 ? -20.957 -12.184 8.395 1.00 32.27 105 ARG A N 1
ATOM 662 C CA . ARG A 1 102 ? -21.201 -11.655 7.027 1.00 33.57 105 ARG A CA 1
ATOM 663 C C . ARG A 1 102 ? -19.941 -11.380 6.219 1.00 30.15 105 ARG A C 1
ATOM 664 O O . ARG A 1 102 ? -20.015 -11.207 5.005 1.00 26.23 105 ARG A O 1
ATOM 672 N N . ASN A 1 103 ? -18.804 -11.309 6.902 1.00 28.11 106 ASN A N 1
ATOM 673 C CA . ASN A 1 103 ? -17.514 -11.070 6.286 1.00 27.03 106 ASN A CA 1
ATOM 674 C C . ASN A 1 103 ? -16.611 -12.300 6.287 1.00 26.84 106 ASN A C 1
ATOM 675 O O . ASN A 1 103 ? -15.404 -12.179 6.079 1.00 25.37 106 ASN A O 1
ATOM 680 N N . LEU A 1 104 ? -17.209 -13.474 6.473 1.00 27.16 107 LEU A N 1
ATOM 681 C CA . LEU A 1 104 ? -16.488 -14.755 6.550 1.00 29.72 107 LEU A CA 1
ATOM 682 C C . LEU A 1 104 ? -17.280 -15.867 5.861 1.00 30.20 1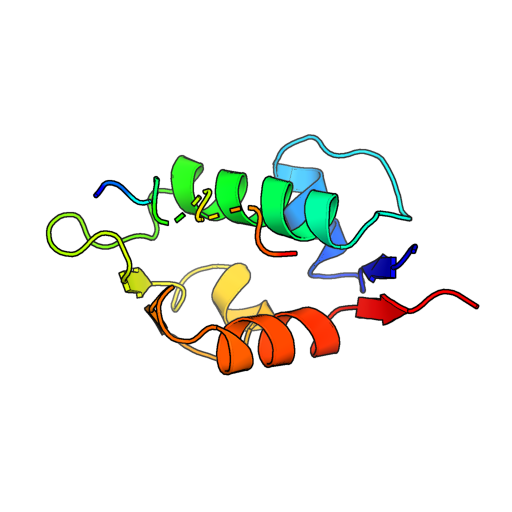07 LEU A C 1
ATOM 683 O O . LEU A 1 104 ? -18.503 -15.816 5.803 1.00 28.77 107 LEU A O 1
ATOM 688 N N . VAL A 1 105 ? -16.558 -16.895 5.429 1.00 31.71 108 VAL A N 1
ATOM 689 C CA . VAL A 1 105 ? -17.126 -18.170 5.009 1.00 33.77 108 VAL A CA 1
ATOM 690 C C . VAL A 1 105 ? -16.574 -19.218 5.973 1.00 31.71 108 VAL A C 1
ATOM 691 O O . VAL A 1 105 ? -15.378 -19.212 6.249 1.00 30.03 108 VAL A O 1
ATOM 695 N N . VAL A 1 106 ? -17.438 -20.106 6.474 1.00 28.91 109 VAL A N 1
ATOM 696 C CA . VAL A 1 106 ? -17.000 -21.254 7.274 1.00 31.17 109 VAL A CA 1
ATOM 697 C C . VAL A 1 106 ? -16.463 -22.347 6.347 1.00 33.23 109 VAL A C 1
ATOM 698 O O . VAL A 1 106 ? -17.127 -22.716 5.402 1.00 34.09 109 VAL A O 1
ATOM 702 N N . VAL A 1 107 ? -15.286 -22.883 6.652 1.00 36.72 110 VAL A N 1
ATOM 703 C CA . VAL A 1 107 ? -14.610 -23.865 5.789 1.00 40.61 110 VAL A CA 1
ATOM 704 C C . VAL A 1 107 ? -15.088 -25.280 6.087 1.00 43.88 110 VAL A C 1
ATOM 705 O O . VAL A 1 107 ? -15.048 -25.716 7.238 1.00 41.12 110 VAL A O 1
ATOM 709 N N . ASN A 1 108 ? -15.503 -25.990 5.034 1.00 47.87 111 ASN A N 1
ATOM 710 C CA . ASN A 1 108 ? -15.922 -27.393 5.129 1.00 53.69 111 ASN A CA 1
ATOM 711 C C . ASN A 1 108 ? -14.736 -28.285 5.441 1.00 49.84 111 ASN A C 1
ATOM 712 O O . ASN A 1 108 ? -14.772 -29.024 6.415 1.00 54.51 111 ASN A O 1
ATOM 720 N N . LEU B 2 2 ? -13.720 -1.560 33.244 1.00 24.99 1 LEU B N 1
ATOM 721 C CA . LEU B 2 2 ? -12.896 -2.378 32.357 1.00 24.51 1 LEU B CA 1
ATOM 722 C C . LEU B 2 2 ? -12.422 -1.536 31.193 1.00 22.73 1 LEU B C 1
ATOM 723 O O . LEU B 2 2 ? -13.135 -0.644 30.722 1.00 22.80 1 LEU B O 1
ATOM 728 N N . THR B 2 3 ? -11.205 -1.819 30.751 1.00 22.11 2 THR B N 1
ATOM 729 C CA . THR B 2 3 ? -10.659 -1.219 29.548 1.00 20.22 2 THR B CA 1
ATOM 730 C C . THR B 2 3 ? -11.223 -1.934 28.316 1.00 19.25 2 THR B C 1
ATOM 731 O O . THR B 2 3 ? -11.735 -3.058 28.418 1.00 17.72 2 THR B O 1
ATOM 735 N N . PHE B 2 4 ? -11.090 -1.314 27.145 1.00 18.34 3 PHE B N 1
ATOM 736 C CA . PHE B 2 4 ? -11.479 -1.995 25.928 1.00 17.89 3 PHE B CA 1
ATOM 737 C C . PHE B 2 4 ? -10.753 -3.350 25.798 1.00 18.60 3 PHE B C 1
ATOM 738 O O . PHE B 2 4 ? -11.414 -4.370 25.594 1.00 17.90 3 PHE B O 1
ATOM 758 N N . GLU B 2 6 ? -9.800 -5.387 27.985 1.00 20.37 5 GLU B N 1
ATOM 759 C CA . GLU B 2 6 ? -10.404 -6.344 28.915 1.00 20.65 5 GLU B CA 1
ATOM 760 C C . GLU B 2 6 ? -11.801 -6.780 28.468 1.00 20.12 5 GLU B C 1
ATOM 761 O O . GLU B 2 6 ? -12.139 -7.952 28.596 1.00 18.26 5 GLU B O 1
ATOM 767 N N . TYR B 2 7 ? -12.625 -5.846 27.966 1.00 18.71 6 TYR B N 1
ATOM 768 C CA . TYR B 2 7 ? -13.913 -6.236 27.354 1.00 18.65 6 TYR B CA 1
ATOM 769 C C . TYR B 2 7 ? -13.713 -7.175 26.167 1.00 18.01 6 TYR B C 1
ATOM 770 O O . TYR B 2 7 ? -14.431 -8.160 26.035 1.00 17.45 6 TYR B O 1
ATOM 793 N N . GLN B 2 9 ? -11.141 -9.157 25.567 1.00 19.06 8 GLN B N 1
ATOM 794 C CA . GLN B 2 9 ? -10.698 -10.427 26.122 1.00 20.24 8 GLN B CA 1
ATOM 795 C C . GLN B 2 9 ? -11.840 -11.296 26.677 1.00 20.66 8 GLN B C 1
ATOM 796 O O . GLN B 2 9 ? -11.823 -12.511 26.498 1.00 18.97 8 GLN B O 1
ATOM 802 N N . LEU B 2 10 ? -12.834 -10.677 27.311 1.00 21.84 9 LEU B N 1
ATOM 803 C CA . LEU B 2 10 ? -14.029 -11.397 27.740 1.00 23.88 9 LEU B CA 1
ATOM 804 C C . LEU B 2 10 ? -14.783 -12.051 26.597 1.00 21.58 9 LEU B C 1
ATOM 805 O O . LEU B 2 10 ? -15.135 -13.232 26.680 1.00 20.43 9 LEU B O 1
ATOM 828 N N . SER B 2 13 ? -12.601 -14.929 24.925 1.00 28.25 12 SER B N 1
ATOM 829 C CA . SER B 2 13 ? -12.490 -16.133 25.771 1.00 32.15 12 SER B CA 1
ATOM 830 C C . SER B 2 13 ? -13.693 -17.067 25.609 1.00 34.48 12 SER B C 1
ATOM 831 O O . SER B 2 13 ? -13.521 -18.267 25.610 1.00 36.35 12 SER B O 1
ATOM 834 N N . ALA B 2 14 ? -14.894 -16.510 25.438 1.00 37.51 13 ALA B N 1
ATOM 835 C CA . ALA B 2 14 ? -16.092 -17.340 25.231 1.00 38.11 13 ALA B CA 1
ATOM 836 C C . ALA B 2 14 ? -16.165 -17.999 23.846 1.00 38.96 13 ALA B C 1
ATOM 837 O O . ALA B 2 14 ? -16.888 -18.972 23.699 1.00 44.18 13 ALA B O 1
ATOM 839 N N . ALA B 2 15 ? -15.432 -17.495 22.844 1.00 38.54 14 ALA B N 1
ATOM 840 C CA . ALA B 2 15 ? -15.435 -18.098 21.494 1.00 38.73 14 ALA B CA 1
ATOM 841 C C . ALA B 2 15 ? -14.914 -19.546 21.496 1.00 41.59 14 ALA B C 1
ATOM 842 O O . ALA B 2 15 ? -13.756 -19.806 21.170 1.00 42.73 14 ALA B O 1
#

B-factor: mean 26.47, std 9.27, range [10.18, 92.77]

GO terms:
  GO:0005515 protein binding (F, IPI)
  GO:0061630 ubiquitin protein ligase activity (F, IDA)
  GO:0043161 proteasome-mediated ubiquitin-dependent protein catabolic process (P, IDA)
  GO:1901797 negative regulation of signal transduction by p53 class mediator (P, IDA)
  GO:0061630 ubiquitin protein ligase activity (F, TAS)
  GO:0043161 proteasome-mediated ubiquitin-dependent protein catabolic process (P, TAS)
  GO:1901797 negative regulation of signal transduction by p53 class mediator (P, TAS)
  GO:0000209 protein polyubiquitination (P, TAS)
  GO:0006511 ubiquitin-dependent protein catabolic process (P, IGI)
  GO:0051865 protein autoubiquitination (P, IMP)
  GO:0006511 ubiquitin-dependent protein catabolic process (P, IMP)
  GO:0008097 5S rRNA binding (F, IDA)
  GO:0005634 nucleus (C, IDA)
  GO:0005730 nucleolus (C, IDA)
  GO:0005737 cytoplasm (C, IDA)
  GO:0016874 ligase activity (F, IDA)
  GO:0043021 ribonucleoprotein complex binding (F, IDA)
  GO:0016567 protein ubiquitination (P, IDA)
  GO:0006511 ubiquitin-dependent protein catabolic process (P, IDA)
  GO:0006915 apoptotic process (P, IDA)

Nearest PDB structures (foldseek):
  8j81-assembly1_A  TM=9.949E-01  e=3.112E-16  Homo sapiens
  5wts-assembly1_B  TM=9.959E-01  e=5.033E-16  Homo sapiens
  4oq3-assembly1_A  TM=9.823E-01  e=5.033E-16  Homo sapiens
  3g03-assembly2_C  TM=9.801E-01  e=5.391E-16  Homo sapiens
  5afg-assembly1_A  TM=9.865E-01  e=1.148E-15  Homo sapiens

Secondary structure (DSSP, 8-state):
-EEEE-HHHHHHHHHTT---S-EEHHHHHHHHHHHHHHTT-B-SSSTTEEE-TTSHHHHHHT-SEEETT-HHHHHHHHHTTEEE--/----------

Solvent-accessible surface area: 5872 Å² total